Prot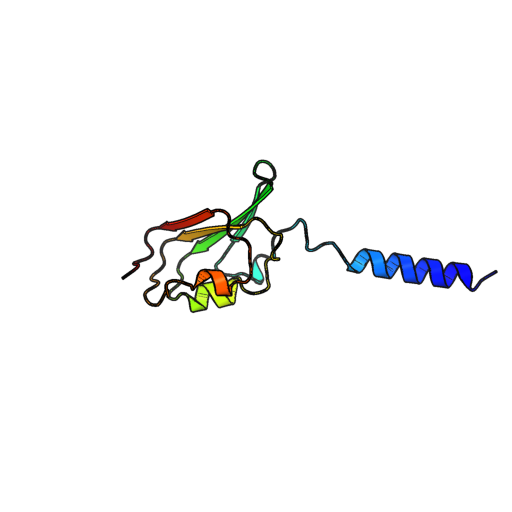ein AF-A0ABD2P0P2-F1 (afdb_monomer_lite)

Structure (mmCIF, N/CA/C/O backbone):
data_AF-A0ABD2P0P2-F1
#
_entry.id   AF-A0ABD2P0P2-F1
#
loop_
_atom_site.group_PDB
_atom_site.id
_atom_site.type_symbol
_atom_site.label_atom_id
_atom_site.label_alt_id
_atom_site.label_comp_id
_atom_site.label_asym_id
_atom_site.label_entity_id
_atom_site.label_seq_id
_atom_site.pdbx_PDB_ins_code
_atom_site.Cartn_x
_atom_site.Cartn_y
_atom_site.Cartn_z
_atom_site.occupancy
_atom_site.B_iso_or_equiv
_atom_site.auth_seq_id
_atom_site.auth_comp_id
_atom_site.auth_asym_id
_atom_site.auth_atom_id
_atom_site.pdbx_PDB_model_num
ATOM 1 N N . MET A 1 1 ? -43.995 14.251 24.079 1.00 47.84 1 MET A N 1
ATOM 2 C CA . MET A 1 1 ? -42.697 14.824 23.641 1.00 47.84 1 MET A CA 1
ATOM 3 C C . MET A 1 1 ? -41.478 14.055 24.193 1.00 47.84 1 MET A C 1
ATOM 5 O O . MET A 1 1 ? -40.524 14.669 24.641 1.00 47.84 1 MET A O 1
ATOM 9 N N . ARG A 1 2 ? -41.468 12.711 24.173 1.00 44.47 2 ARG A N 1
ATOM 10 C CA . ARG A 1 2 ? -40.280 11.895 24.539 1.00 44.47 2 ARG A CA 1
ATOM 11 C C . ARG A 1 2 ? -39.768 11.012 23.392 1.00 44.47 2 ARG A C 1
ATOM 13 O O . ARG A 1 2 ? -38.663 10.496 23.462 1.00 44.47 2 ARG A O 1
ATOM 20 N N . TYR A 1 3 ? -40.562 10.874 22.328 1.00 41.84 3 TYR A N 1
ATOM 21 C CA . TYR A 1 3 ? -40.248 10.036 21.170 1.00 41.84 3 TYR A CA 1
ATOM 22 C C . TYR A 1 3 ? -39.266 10.731 20.207 1.00 41.84 3 TYR A C 1
ATOM 24 O O . TYR A 1 3 ? -38.303 10.122 19.759 1.00 41.84 3 TYR A O 1
ATOM 32 N N . SER A 1 4 ? -39.434 12.039 19.973 1.00 43.66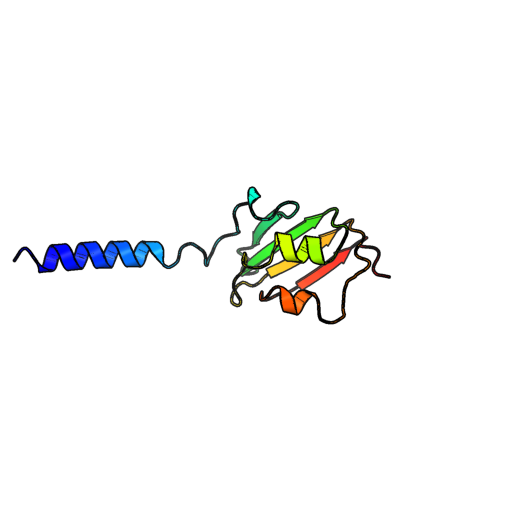 4 SER A N 1
ATOM 33 C CA . SER A 1 4 ? -38.570 12.826 19.075 1.00 43.66 4 SER A CA 1
ATOM 34 C C . SER A 1 4 ? -37.125 12.961 19.568 1.00 43.66 4 SER A C 1
ATOM 36 O O . SER A 1 4 ? -36.206 13.016 18.760 1.00 43.66 4 SER A O 1
ATOM 38 N N . THR A 1 5 ? -36.896 12.973 20.883 1.00 46.81 5 THR A N 1
ATOM 39 C CA . THR A 1 5 ? -35.548 13.056 21.468 1.00 46.81 5 THR A CA 1
ATOM 40 C C . THR A 1 5 ? -34.768 11.750 21.305 1.00 46.81 5 THR A C 1
ATOM 42 O O . THR A 1 5 ? -33.573 11.787 21.029 1.00 46.81 5 THR A O 1
ATOM 45 N N . LEU A 1 6 ? -35.447 10.599 21.403 1.00 47.66 6 LEU A N 1
ATOM 46 C CA . LEU A 1 6 ? -34.842 9.278 21.196 1.00 47.66 6 LEU A CA 1
ATOM 47 C C . LEU A 1 6 ? -34.478 9.036 19.724 1.00 47.66 6 LEU A C 1
ATOM 49 O O . LEU A 1 6 ? -33.392 8.534 19.444 1.00 47.66 6 LEU A O 1
ATOM 53 N N . VAL A 1 7 ? -35.336 9.461 18.788 1.00 54.06 7 VAL A N 1
ATOM 54 C CA . VAL A 1 7 ? -35.042 9.402 17.343 1.00 54.06 7 VAL A CA 1
ATOM 55 C C . VAL A 1 7 ? -33.836 10.286 16.992 1.00 54.06 7 VAL A C 1
ATOM 57 O O . VAL A 1 7 ? -32.954 9.858 16.249 1.00 54.06 7 VAL A O 1
ATOM 60 N N . ASN A 1 8 ? -33.734 11.477 17.592 1.00 50.88 8 ASN A N 1
ATOM 61 C CA . ASN A 1 8 ? -32.602 12.380 17.369 1.00 50.88 8 ASN A CA 1
ATOM 62 C C . ASN A 1 8 ? -31.275 11.842 17.935 1.00 50.88 8 ASN A C 1
ATOM 64 O O . ASN A 1 8 ? -30.239 11.991 17.288 1.00 50.88 8 ASN A O 1
ATOM 68 N N . MET A 1 9 ? -31.282 11.183 19.101 1.00 56.78 9 MET A N 1
ATOM 69 C CA . MET A 1 9 ? -30.066 10.569 19.662 1.00 56.78 9 MET A CA 1
ATOM 70 C C . MET A 1 9 ? -29.604 9.351 18.850 1.00 56.78 9 MET A C 1
ATOM 72 O O . MET A 1 9 ? -28.408 9.206 18.602 1.00 56.78 9 MET A O 1
ATOM 76 N N . ALA A 1 10 ? -30.533 8.514 18.376 1.00 54.81 10 ALA A N 1
ATOM 77 C CA . ALA A 1 10 ? -30.202 7.367 17.528 1.00 54.81 10 ALA A CA 1
ATOM 78 C C . ALA A 1 10 ? -29.616 7.802 16.171 1.00 54.81 10 ALA A C 1
ATOM 80 O O . ALA A 1 10 ? -28.646 7.212 15.694 1.00 54.81 10 ALA A O 1
ATOM 81 N N . SER A 1 11 ? -30.148 8.877 15.580 1.00 53.66 11 SER A N 1
ATOM 82 C CA . SER A 1 11 ? -29.662 9.405 14.300 1.00 53.66 11 SER A CA 1
ATOM 83 C C . SER A 1 11 ? -28.277 10.060 14.406 1.00 53.66 11 SER A C 1
ATOM 85 O O . SER A 1 11 ? -27.487 9.961 13.469 1.00 53.66 11 SER A O 1
ATOM 87 N N . ALA A 1 12 ? -27.952 10.696 15.538 1.00 54.75 12 ALA A N 1
ATOM 88 C CA . ALA A 1 12 ? -26.634 11.290 15.771 1.00 54.75 12 ALA A CA 1
ATOM 89 C C . ALA A 1 12 ? -25.532 10.228 15.967 1.00 54.75 12 ALA A C 1
ATOM 91 O O . ALA A 1 12 ? -24.421 10.397 15.468 1.00 54.75 12 ALA A O 1
ATOM 92 N N . LEU A 1 13 ? -25.853 9.108 16.626 1.00 51.97 13 LEU A N 1
ATOM 93 C CA . LEU A 1 13 ? -24.937 7.974 16.820 1.00 51.97 13 LEU A CA 1
ATOM 94 C C . LEU A 1 13 ? -24.634 7.224 15.511 1.00 51.97 13 LEU A C 1
ATOM 96 O O . LEU A 1 13 ? -23.508 6.777 15.295 1.00 51.97 13 LEU A O 1
ATOM 100 N N . LEU A 1 14 ? -25.607 7.122 14.602 1.00 53.00 14 LEU A N 1
ATOM 101 C CA . LEU A 1 14 ? -25.401 6.533 13.271 1.00 53.00 14 LEU A CA 1
ATOM 102 C C . LEU A 1 14 ? -24.460 7.378 12.395 1.00 53.00 14 LEU A C 1
ATOM 104 O O . LEU A 1 14 ? -23.654 6.825 11.650 1.00 53.00 14 LEU A O 1
ATOM 108 N N . LEU A 1 15 ? -24.501 8.709 12.522 1.00 51.22 15 LEU A N 1
ATOM 109 C CA . LEU A 1 15 ? -23.637 9.617 11.758 1.00 51.22 15 LEU A CA 1
ATOM 110 C C . LEU A 1 15 ? -22.167 9.567 12.204 1.00 51.22 15 LEU A C 1
ATOM 112 O O . LEU A 1 15 ? -21.277 9.765 11.378 1.00 51.22 15 LEU A O 1
ATOM 116 N N . THR A 1 16 ? -21.887 9.249 13.473 1.00 53.12 16 THR A N 1
ATOM 117 C CA . THR A 1 16 ? -20.503 9.111 13.965 1.00 53.12 16 THR A CA 1
ATOM 118 C C . THR A 1 16 ? -19.791 7.856 13.457 1.00 53.12 16 THR A C 1
ATOM 120 O O . THR A 1 16 ? -18.566 7.846 13.380 1.00 53.12 16 THR A O 1
ATOM 123 N N . MET A 1 17 ? -20.535 6.820 13.055 1.00 52.00 17 MET A N 1
ATOM 124 C CA . MET A 1 17 ? -19.963 5.548 12.589 1.00 52.00 17 MET A CA 1
ATOM 125 C C . MET A 1 17 ? -19.587 5.562 11.100 1.00 52.00 17 MET A C 1
ATOM 127 O O . MET A 1 17 ? -18.952 4.625 10.626 1.00 52.00 17 MET A O 1
ATOM 131 N N . LEU A 1 18 ? -19.977 6.600 10.349 1.00 49.41 18 LEU A N 1
ATOM 132 C CA . LEU A 1 18 ? -19.938 6.548 8.887 1.00 49.41 18 LEU A CA 1
ATOM 133 C C . LEU A 1 18 ? -18.679 7.118 8.220 1.00 49.41 18 LEU A C 1
ATOM 135 O O . LEU A 1 18 ? -18.505 6.835 7.045 1.00 49.41 18 LEU A O 1
ATOM 139 N N . ASN A 1 19 ? -17.786 7.876 8.879 1.00 45.38 19 ASN A N 1
ATOM 140 C CA . ASN A 1 19 ? -16.790 8.655 8.106 1.00 45.38 19 ASN A CA 1
ATOM 141 C C . ASN A 1 19 ? -15.369 8.821 8.684 1.00 45.38 19 ASN A C 1
ATOM 143 O O . ASN A 1 19 ? -14.616 9.655 8.183 1.00 45.38 19 ASN A O 1
ATOM 147 N N . VAL A 1 20 ? -14.925 8.042 9.676 1.00 48.03 20 VAL A N 1
ATOM 148 C CA . VAL A 1 20 ? -13.553 8.229 10.219 1.00 48.03 20 VAL A CA 1
ATOM 149 C C . VAL A 1 20 ? -12.458 7.547 9.375 1.00 48.03 20 VAL A C 1
ATOM 151 O O . VAL A 1 20 ? -11.279 7.847 9.534 1.00 48.03 20 VAL A O 1
ATOM 154 N N . SER A 1 21 ? -12.808 6.705 8.399 1.00 50.28 21 SER A N 1
ATOM 155 C CA . SER A 1 21 ? -11.808 6.006 7.567 1.00 50.28 21 SER A CA 1
ATOM 156 C C . SER A 1 21 ? -11.275 6.826 6.382 1.00 50.28 21 SER A C 1
ATOM 158 O O . SER A 1 21 ? -10.318 6.412 5.734 1.00 50.28 21 SER A O 1
ATOM 160 N N . ILE A 1 22 ? -11.864 7.988 6.077 1.00 56.34 22 ILE A N 1
ATOM 161 C CA . ILE A 1 22 ? -11.605 8.697 4.808 1.00 56.34 22 ILE A CA 1
ATOM 162 C C . ILE A 1 22 ? -10.298 9.508 4.854 1.00 56.34 22 ILE A C 1
ATOM 164 O O . ILE A 1 22 ? -9.643 9.705 3.837 1.00 56.34 22 ILE A O 1
ATOM 168 N N . ILE A 1 23 ? -9.876 9.964 6.036 1.00 67.56 23 ILE A N 1
ATOM 169 C CA . ILE A 1 23 ? -8.758 10.919 6.159 1.00 67.56 23 ILE A CA 1
ATOM 170 C C . ILE A 1 23 ? -7.453 10.225 6.591 1.00 67.56 23 ILE A C 1
ATOM 172 O O . ILE A 1 23 ? -6.361 10.706 6.294 1.00 67.56 23 ILE A O 1
ATOM 176 N N . GLY A 1 24 ? -7.550 9.083 7.276 1.00 84.31 24 GLY A N 1
ATOM 177 C CA . GLY A 1 24 ? -6.422 8.441 7.951 1.00 84.31 24 GLY A CA 1
ATOM 178 C C . GLY A 1 24 ? -5.734 7.323 7.167 1.00 84.31 24 GLY A C 1
ATOM 179 O O . GLY A 1 24 ? -6.246 6.799 6.176 1.00 84.31 24 GLY A O 1
ATOM 180 N N . CYS A 1 25 ? -4.557 6.942 7.656 1.00 92.62 25 CYS A N 1
ATOM 181 C CA . CYS A 1 25 ? -3.915 5.685 7.293 1.00 92.62 25 CYS A CA 1
ATOM 182 C C . CYS A 1 25 ? -4.592 4.495 7.993 1.00 92.62 25 CYS A C 1
ATOM 184 O O . CYS A 1 25 ? -5.102 4.665 9.104 1.00 92.62 25 CYS A O 1
ATOM 186 N N . PRO A 1 26 ? -4.533 3.289 7.400 1.00 90.94 26 PRO A N 1
ATOM 187 C CA . PRO A 1 26 ? -4.856 2.052 8.104 1.00 90.94 26 PRO A CA 1
ATOM 188 C C . PRO A 1 26 ? -4.003 1.891 9.367 1.00 90.94 26 PRO A C 1
ATOM 190 O O . PRO A 1 26 ? -2.906 2.454 9.465 1.00 90.94 26 PRO A O 1
ATOM 193 N N . MET A 1 27 ? -4.473 1.096 10.332 1.00 86.62 27 MET A N 1
ATOM 194 C CA . MET A 1 27 ? -3.647 0.767 11.493 1.00 86.62 27 MET A CA 1
ATOM 195 C C . MET A 1 27 ? -2.399 0.012 11.030 1.00 86.62 27 MET A C 1
ATOM 197 O O . MET A 1 27 ? -2.497 -0.936 10.258 1.00 86.62 27 MET A O 1
ATOM 201 N N . SER A 1 28 ? -1.223 0.386 11.544 1.00 85.38 28 SER A N 1
ATOM 202 C CA . SER A 1 28 ? 0.055 -0.163 11.059 1.00 85.38 28 SER A CA 1
ATOM 203 C C . SER A 1 28 ? 0.135 -1.690 11.126 1.00 85.38 28 SER A C 1
ATOM 205 O O . SER A 1 28 ? 0.779 -2.292 10.280 1.00 85.38 28 SER A O 1
ATOM 207 N N . LYS A 1 29 ? -0.506 -2.310 12.124 1.00 90.00 29 LYS A N 1
ATOM 208 C CA . LYS A 1 29 ? -0.529 -3.770 12.297 1.00 90.00 29 LYS A CA 1
ATOM 209 C C . LYS A 1 29 ? -1.352 -4.499 11.227 1.00 90.00 29 LYS A C 1
ATOM 211 O O . LYS A 1 29 ? -1.104 -5.673 10.997 1.00 90.00 29 LYS A O 1
ATOM 216 N N . ASP A 1 30 ? -2.318 -3.817 10.610 1.00 92.00 30 ASP A N 1
ATOM 217 C CA . ASP A 1 30 ? -3.241 -4.426 9.646 1.00 92.00 30 ASP A CA 1
ATOM 218 C C . ASP A 1 30 ? -2.624 -4.506 8.244 1.00 92.00 30 ASP A C 1
ATOM 220 O O . ASP A 1 30 ? -3.099 -5.273 7.421 1.00 92.00 30 ASP A O 1
ATOM 224 N N . ILE A 1 31 ? -1.555 -3.743 7.989 1.00 94.12 31 ILE A N 1
ATOM 225 C CA . ILE A 1 31 ? -0.904 -3.649 6.675 1.00 94.12 31 ILE A CA 1
ATOM 226 C C . ILE A 1 31 ? 0.565 -4.093 6.698 1.00 94.12 31 I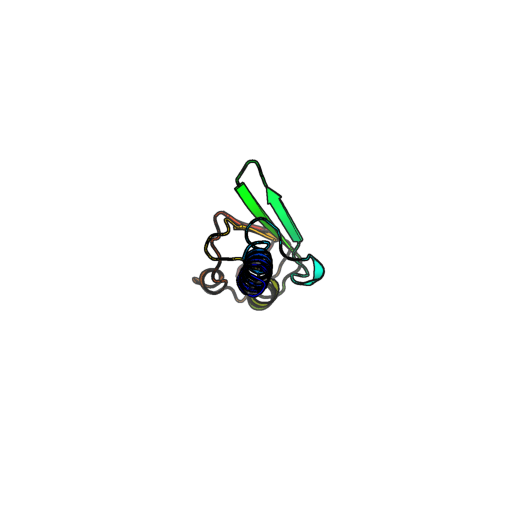LE A C 1
ATOM 228 O O . ILE A 1 31 ? 1.329 -3.709 5.819 1.00 94.12 31 ILE A O 1
ATOM 232 N N . LEU A 1 32 ? 1.010 -4.845 7.711 1.00 94.25 32 LEU A N 1
ATOM 233 C CA . LEU A 1 32 ? 2.405 -5.303 7.782 1.00 94.25 32 LEU A CA 1
ATOM 234 C C . LEU A 1 32 ? 2.775 -6.170 6.560 1.00 94.25 32 LEU A C 1
ATOM 236 O O . LEU A 1 32 ? 1.944 -6.961 6.121 1.00 94.25 32 LEU A O 1
ATOM 240 N N . PRO A 1 33 ? 4.011 -6.065 6.028 1.00 94.19 33 PRO A N 1
ATOM 241 C CA . PRO A 1 33 ? 5.151 -5.265 6.501 1.00 94.19 33 PRO A CA 1
ATOM 242 C C . PRO A 1 33 ? 5.172 -3.817 5.968 1.00 94.19 33 PRO A C 1
ATOM 244 O O . PRO A 1 33 ? 6.209 -3.152 5.996 1.00 94.19 33 PRO A O 1
ATOM 247 N N . CYS A 1 34 ? 4.050 -3.308 5.464 1.00 95.62 34 CYS A N 1
ATOM 248 C CA . CYS A 1 34 ? 3.948 -1.945 4.970 1.00 95.62 34 CYS A CA 1
ATOM 249 C C . CYS A 1 34 ? 3.747 -0.921 6.097 1.00 95.62 34 CYS A C 1
ATOM 251 O O . CYS A 1 34 ? 3.293 -1.209 7.205 1.00 95.62 34 CYS A O 1
ATOM 253 N N . THR A 1 35 ? 4.068 0.330 5.784 1.00 96.31 35 THR A N 1
ATOM 254 C CA . THR A 1 35 ? 3.813 1.500 6.628 1.00 96.31 35 THR A CA 1
ATOM 255 C C . THR A 1 35 ? 3.035 2.541 5.838 1.00 96.31 35 THR A C 1
ATOM 257 O O . THR A 1 35 ? 3.146 2.602 4.615 1.00 96.31 35 THR A O 1
ATOM 260 N N . CYS A 1 36 ? 2.249 3.369 6.527 1.00 96.12 36 CYS A N 1
ATOM 261 C CA . CYS A 1 36 ? 1.470 4.434 5.904 1.00 96.12 36 CYS A CA 1
ATOM 262 C C . CYS A 1 36 ? 1.650 5.752 6.661 1.00 96.12 36 CYS A C 1
ATOM 264 O O . CYS A 1 36 ? 1.604 5.783 7.893 1.00 96.12 36 CYS A O 1
ATOM 266 N N . LYS A 1 37 ? 1.825 6.849 5.918 1.00 95.12 37 LYS A N 1
ATOM 267 C CA . LYS A 1 37 ? 1.836 8.222 6.442 1.00 95.12 37 LYS A CA 1
ATOM 268 C C . LYS A 1 37 ? 0.972 9.129 5.572 1.00 95.12 37 LYS A C 1
ATOM 270 O O . LYS A 1 37 ? 1.038 9.057 4.350 1.00 95.12 37 LYS A O 1
ATOM 275 N N . VAL A 1 38 ? 0.197 10.012 6.195 1.00 93.75 38 VAL A N 1
ATOM 276 C CA . VAL A 1 38 ? -0.561 11.040 5.470 1.00 93.75 38 VAL A CA 1
ATOM 277 C C . VAL A 1 38 ? 0.369 12.207 5.143 1.00 93.75 38 VAL A C 1
ATOM 279 O O . VAL A 1 38 ? 0.975 12.793 6.038 1.00 93.75 38 VAL A O 1
ATOM 282 N N . ASP A 1 39 ? 0.462 12.554 3.865 1.00 91.69 39 ASP A N 1
ATOM 283 C CA . ASP A 1 39 ? 1.087 13.776 3.374 1.00 91.69 39 ASP A CA 1
ATOM 284 C C . ASP A 1 39 ? 0.001 14.834 3.152 1.00 91.69 39 ASP A C 1
ATOM 286 O O . ASP A 1 39 ? -0.761 14.790 2.180 1.00 91.69 39 ASP A O 1
ATOM 290 N N . LEU A 1 40 ? -0.080 15.788 4.080 1.00 87.75 40 LEU A N 1
ATOM 291 C CA . LEU A 1 40 ? -1.057 16.874 4.029 1.00 87.75 40 LEU A CA 1
ATOM 292 C C . LEU A 1 40 ? -0.762 17.881 2.907 1.00 87.75 40 LEU A C 1
ATOM 294 O O . LEU A 1 40 ? -1.696 18.500 2.398 1.00 87.75 40 LEU A O 1
ATOM 298 N N . GLY A 1 41 ? 0.503 18.028 2.499 1.00 89.88 41 GLY A N 1
ATOM 299 C CA . GLY A 1 41 ? 0.903 18.930 1.419 1.00 89.88 41 GLY A CA 1
ATOM 300 C C . GLY A 1 41 ? 0.457 18.405 0.057 1.00 89.88 41 GLY A C 1
ATOM 301 O O . GLY A 1 41 ? -0.170 19.128 -0.715 1.00 89.88 41 GLY A O 1
ATOM 302 N N . ALA A 1 42 ? 0.704 17.121 -0.206 1.00 87.56 42 ALA A N 1
ATOM 303 C CA . ALA A 1 42 ? 0.288 16.446 -1.439 1.00 87.56 42 ALA A CA 1
ATOM 304 C C . ALA A 1 42 ? -1.159 15.913 -1.404 1.00 87.56 42 ALA A C 1
ATOM 306 O O . ALA A 1 42 ? -1.661 15.416 -2.418 1.00 87.56 42 ALA A O 1
ATOM 307 N N . ARG A 1 43 ? -1.831 15.999 -0.244 1.00 89.94 43 ARG A N 1
ATOM 308 C CA . ARG A 1 43 ? -3.151 15.400 0.031 1.00 89.94 43 ARG A CA 1
ATOM 309 C C . ARG A 1 43 ? -3.197 13.927 -0.383 1.00 89.94 43 ARG A C 1
ATOM 311 O O . ARG A 1 43 ? -4.087 13.500 -1.120 1.00 89.94 43 ARG A O 1
ATOM 318 N N . SER A 1 44 ? -2.194 13.168 0.048 1.00 92.19 44 SER A N 1
ATOM 319 C CA . SER A 1 44 ? -2.016 11.765 -0.335 1.00 92.19 44 SER A CA 1
ATOM 320 C C . SER A 1 44 ? -1.566 10.902 0.840 1.00 92.19 44 SER A C 1
ATOM 322 O O . SER A 1 44 ? -1.103 11.412 1.858 1.00 92.19 44 SER A O 1
ATOM 324 N N . LYS A 1 45 ? -1.726 9.587 0.708 1.00 94.19 45 LYS A N 1
ATOM 325 C CA . LY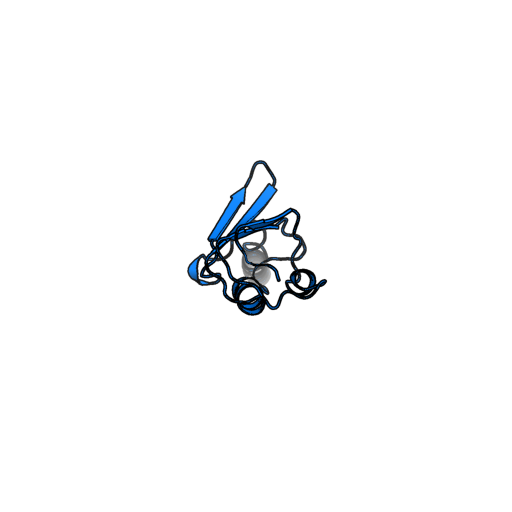S A 1 45 ? -1.241 8.580 1.651 1.00 94.19 45 LYS A CA 1
ATOM 326 C C . LYS A 1 45 ? 0.020 7.956 1.057 1.00 94.19 45 LYS A C 1
ATOM 328 O O . LYS A 1 45 ? -0.040 7.318 0.008 1.00 94.19 45 LYS A O 1
ATOM 333 N N . ASN A 1 46 ? 1.152 8.148 1.720 1.00 95.56 46 ASN A N 1
ATOM 334 C CA . ASN A 1 46 ? 2.429 7.559 1.340 1.00 95.56 46 ASN A CA 1
ATOM 335 C C . ASN A 1 46 ? 2.534 6.182 1.988 1.00 95.56 46 ASN A C 1
ATOM 337 O O . ASN A 1 46 ? 2.621 6.083 3.214 1.00 95.56 46 ASN A O 1
ATOM 341 N N . VAL A 1 47 ? 2.509 5.139 1.163 1.00 96.12 47 VAL A N 1
ATOM 342 C CA . VAL A 1 47 ? 2.582 3.740 1.585 1.00 96.12 47 VAL A CA 1
ATOM 343 C C . VAL A 1 47 ? 3.922 3.169 1.162 1.00 96.12 47 VAL A C 1
ATOM 345 O O . VAL A 1 47 ? 4.303 3.275 -0.002 1.00 96.12 47 VAL A O 1
ATOM 348 N N . GLN A 1 48 ? 4.634 2.559 2.104 1.00 96.00 48 GLN A N 1
ATOM 349 C CA . GLN A 1 48 ? 5.924 1.931 1.850 1.00 96.00 48 GLN A CA 1
ATOM 350 C C . GLN A 1 48 ? 5.907 0.484 2.330 1.00 96.00 48 GLN A C 1
ATOM 352 O O . GLN A 1 48 ? 5.730 0.256 3.524 1.00 96.00 48 GLN A O 1
ATOM 357 N N . CYS A 1 49 ? 6.133 -0.458 1.420 1.00 94.56 49 CYS A N 1
ATOM 358 C CA . CYS A 1 49 ? 6.292 -1.887 1.692 1.00 94.56 49 CYS A CA 1
ATOM 359 C C . CYS A 1 49 ? 7.754 -2.296 1.473 1.00 94.56 49 CYS A C 1
ATOM 361 O O . CYS A 1 49 ? 8.419 -1.757 0.585 1.00 94.56 49 CYS A O 1
ATOM 363 N N . MET A 1 50 ? 8.266 -3.218 2.291 1.00 92.81 50 MET A N 1
ATOM 364 C CA . MET A 1 50 ? 9.652 -3.688 2.209 1.00 92.81 50 MET A CA 1
ATOM 365 C C . MET A 1 50 ? 9.727 -5.204 2.362 1.00 92.81 50 MET A C 1
ATOM 367 O O . MET A 1 50 ? 8.994 -5.759 3.178 1.00 92.81 50 MET A O 1
ATOM 371 N N . GLY A 1 51 ? 10.653 -5.841 1.640 1.00 90.50 51 GLY A N 1
ATOM 372 C CA . GLY A 1 51 ? 10.944 -7.269 1.802 1.00 90.50 51 GLY A CA 1
ATOM 373 C C . GLY A 1 51 ? 9.809 -8.192 1.353 1.00 90.50 51 GLY A C 1
ATOM 374 O O . GLY A 1 51 ? 9.602 -9.238 1.962 1.00 90.50 51 GLY A O 1
ATOM 375 N N . MET A 1 52 ? 9.054 -7.790 0.329 1.00 90.50 52 MET A N 1
ATOM 376 C CA . MET A 1 52 ? 7.980 -8.606 -0.244 1.00 90.50 52 MET A CA 1
ATOM 377 C C . MET A 1 52 ? 8.588 -9.661 -1.177 1.00 90.50 52 MET A C 1
ATOM 379 O O . MET A 1 52 ? 9.566 -9.381 -1.867 1.00 90.50 52 MET A O 1
ATOM 383 N N . ASN A 1 53 ? 8.026 -10.867 -1.223 1.00 88.50 53 ASN A N 1
ATOM 384 C CA . ASN A 1 53 ? 8.535 -11.964 -2.061 1.00 88.50 53 ASN A CA 1
ATOM 385 C C . ASN A 1 53 ? 7.642 -12.248 -3.272 1.00 88.50 53 ASN A C 1
ATOM 387 O O . ASN A 1 53 ? 7.995 -13.057 -4.125 1.00 88.50 53 ASN A O 1
ATOM 391 N N . SER A 1 54 ? 6.465 -11.630 -3.321 1.00 88.00 54 SER A N 1
ATOM 392 C CA . SER A 1 54 ? 5.509 -11.781 -4.411 1.00 88.00 54 SER A CA 1
ATOM 393 C C . SER A 1 54 ? 4.587 -10.568 -4.510 1.00 88.00 54 SER A C 1
ATOM 395 O O . SER A 1 54 ? 4.494 -9.743 -3.593 1.00 88.00 54 SER A O 1
ATOM 397 N N . TYR A 1 55 ? 3.863 -10.462 -5.621 1.00 87.19 55 TYR A N 1
ATOM 398 C CA . TYR A 1 55 ? 2.774 -9.508 -5.753 1.00 87.19 55 TYR A CA 1
ATOM 399 C C . TYR A 1 55 ? 1.617 -9.879 -4.815 1.00 87.19 55 TYR A C 1
ATOM 401 O O . TYR A 1 55 ? 0.942 -8.983 -4.307 1.00 87.19 55 TYR A O 1
ATOM 409 N N . ASP A 1 56 ? 1.400 -11.170 -4.552 1.00 89.06 56 ASP A N 1
ATOM 410 C CA . ASP A 1 56 ? 0.358 -11.633 -3.632 1.00 89.06 56 ASP A CA 1
ATOM 411 C C . ASP A 1 56 ? 0.585 -11.139 -2.195 1.00 89.06 56 ASP A C 1
ATOM 413 O O . ASP A 1 56 ? -0.370 -10.745 -1.524 1.00 89.06 56 ASP A O 1
ATOM 417 N N . ASP A 1 57 ? 1.844 -11.023 -1.758 1.00 90.75 57 ASP A N 1
ATOM 418 C CA . ASP A 1 57 ? 2.187 -10.399 -0.475 1.00 90.75 57 ASP A CA 1
ATOM 419 C C . ASP A 1 57 ? 1.704 -8.939 -0.442 1.00 90.75 57 ASP A C 1
ATOM 421 O O . ASP A 1 57 ? 1.115 -8.478 0.539 1.00 90.75 57 ASP A O 1
ATOM 425 N N . VAL A 1 58 ? 1.929 -8.193 -1.534 1.00 91.12 58 VAL A N 1
ATOM 426 C CA . VAL A 1 58 ? 1.523 -6.780 -1.648 1.00 91.12 58 VAL A CA 1
ATOM 427 C C . VAL A 1 58 ? 0.006 -6.665 -1.697 1.00 91.12 58 VAL A C 1
ATOM 429 O O . VAL A 1 58 ? -0.574 -5.785 -1.058 1.00 91.12 58 VAL A O 1
ATOM 432 N N . TYR A 1 59 ? -0.642 -7.559 -2.441 1.00 91.69 59 TYR A N 1
ATOM 433 C CA . TYR A 1 59 ? -2.090 -7.640 -2.522 1.00 91.69 59 TYR A CA 1
ATOM 434 C C . TYR A 1 59 ? -2.704 -7.904 -1.152 1.00 91.69 59 TYR A C 1
ATOM 436 O O . TYR A 1 59 ? -3.552 -7.135 -0.708 1.00 91.69 59 TYR A O 1
ATOM 444 N N . THR A 1 60 ? -2.226 -8.927 -0.454 1.00 92.25 60 THR A N 1
ATOM 445 C CA . THR A 1 60 ? -2.717 -9.318 0.868 1.00 92.25 60 THR A CA 1
ATOM 446 C C . THR A 1 60 ? -2.532 -8.205 1.896 1.00 92.25 60 THR A C 1
ATOM 448 O O . THR A 1 60 ? -3.443 -7.951 2.679 1.00 92.25 60 THR A O 1
ATOM 451 N N . ALA A 1 61 ? -1.402 -7.491 1.867 1.00 94.12 61 ALA A N 1
ATOM 452 C CA . ALA A 1 61 ? -1.131 -6.412 2.816 1.00 94.12 61 ALA A CA 1
ATOM 453 C C . ALA A 1 61 ? -1.982 -5.146 2.592 1.00 94.12 61 ALA A C 1
ATOM 455 O O . ALA A 1 61 ? -2.189 -4.377 3.528 1.00 94.12 61 ALA A O 1
ATOM 456 N N . LEU A 1 62 ? -2.437 -4.872 1.362 1.00 93.88 62 LEU A N 1
ATOM 457 C CA . LEU A 1 62 ? -3.040 -3.576 1.010 1.00 93.88 62 LEU A CA 1
ATOM 458 C C . LEU A 1 62 ? -4.500 -3.658 0.553 1.00 93.88 62 LEU A C 1
ATOM 460 O O . LEU A 1 62 ? -5.218 -2.655 0.623 1.00 93.88 62 LEU A O 1
ATOM 464 N N . HIS A 1 63 ? -4.956 -4.812 0.069 1.00 91.88 63 HIS A N 1
ATOM 465 C CA . HIS A 1 63 ? -6.292 -4.959 -0.493 1.00 91.88 63 HIS A CA 1
ATOM 466 C C . HIS A 1 63 ? -7.376 -4.651 0.550 1.00 91.88 63 HIS A C 1
ATOM 468 O O . HIS A 1 63 ? -7.390 -5.193 1.651 1.00 91.88 63 HIS A O 1
ATOM 474 N N . GLY A 1 64 ? -8.315 -3.771 0.190 1.00 90.38 64 GLY A N 1
ATOM 475 C CA . GLY A 1 64 ? -9.426 -3.374 1.061 1.00 90.38 64 GLY A CA 1
ATOM 476 C C . GLY A 1 64 ? -9.065 -2.365 2.159 1.00 90.38 64 GLY A C 1
ATOM 477 O O . GLY A 1 64 ? -9.962 -1.902 2.860 1.00 90.38 64 GLY A O 1
ATOM 478 N N . HIS A 1 65 ? -7.793 -1.970 2.287 1.00 92.38 65 HIS A N 1
ATOM 479 C CA . HIS A 1 65 ? -7.354 -0.982 3.280 1.00 92.38 65 HIS A CA 1
ATOM 480 C C . HIS A 1 65 ? -7.400 0.467 2.779 1.00 92.38 65 HIS A C 1
ATOM 482 O O . HIS A 1 65 ? -7.365 1.398 3.584 1.00 92.38 65 HIS A O 1
ATOM 488 N N . PHE A 1 66 ? -7.507 0.667 1.466 1.00 91.06 66 PHE A N 1
ATOM 489 C CA . PHE A 1 66 ? -7.576 1.981 0.833 1.00 91.06 66 PHE A CA 1
ATOM 490 C C . PHE A 1 66 ? -8.817 2.072 -0.048 1.00 91.06 66 PHE A C 1
ATOM 492 O O . PHE A 1 66 ? -9.157 1.130 -0.762 1.00 91.06 66 PHE A O 1
ATOM 499 N N . GLY A 1 67 ? -9.502 3.212 0.006 1.00 86.12 67 GLY A N 1
ATOM 500 C CA . GLY A 1 67 ? -10.660 3.473 -0.840 1.00 86.12 67 GLY A CA 1
ATOM 501 C C . GLY A 1 67 ? -10.260 3.892 -2.255 1.00 86.12 67 GLY A C 1
ATOM 502 O O . GLY A 1 67 ? -9.172 4.414 -2.493 1.00 86.12 67 GLY A O 1
ATOM 503 N N . THR A 1 68 ? -11.186 3.779 -3.205 1.00 86.12 68 THR A N 1
ATOM 504 C CA . THR A 1 68 ? -10.989 4.259 -4.587 1.00 86.12 68 THR A CA 1
ATOM 505 C C . THR A 1 68 ? -10.785 5.777 -4.686 1.00 86.12 68 THR A C 1
ATOM 507 O O . THR A 1 68 ? -10.239 6.263 -5.674 1.00 86.12 68 THR A O 1
ATOM 510 N N . HIS A 1 69 ? -11.185 6.529 -3.656 1.00 86.69 69 HIS A N 1
ATOM 511 C CA . HIS A 1 69 ? -10.983 7.977 -3.548 1.00 86.69 69 HIS A CA 1
ATOM 512 C C . HIS A 1 69 ? -9.665 8.362 -2.855 1.00 86.69 69 HIS A C 1
ATOM 514 O O . HIS A 1 69 ? -9.277 9.531 -2.890 1.00 86.69 69 HIS A O 1
ATOM 520 N N . ASP A 1 70 ? -8.969 7.405 -2.233 1.00 89.00 70 ASP A N 1
ATOM 521 C CA . ASP A 1 70 ? -7.696 7.667 -1.571 1.00 89.00 70 ASP A CA 1
ATOM 522 C C . ASP A 1 70 ? -6.593 7.844 -2.605 1.00 89.00 70 ASP A C 1
ATOM 524 O O . ASP A 1 70 ? -6.339 6.956 -3.412 1.00 89.00 70 ASP A O 1
ATOM 528 N N . ARG A 1 71 ? -5.882 8.969 -2.550 1.00 92.50 71 ARG A N 1
ATOM 529 C CA . ARG A 1 71 ? -4.685 9.184 -3.367 1.00 92.50 71 ARG A CA 1
ATOM 530 C C . ARG A 1 71 ? -3.507 8.489 -2.699 1.00 92.50 71 ARG A C 1
ATOM 532 O O . ARG A 1 71 ? -2.984 9.008 -1.716 1.00 92.50 71 ARG A O 1
ATOM 539 N N . VAL A 1 72 ? -3.092 7.340 -3.217 1.00 93.44 72 VAL A N 1
ATOM 540 C CA . VAL A 1 72 ? -2.012 6.531 -2.638 1.00 93.44 72 VAL A CA 1
ATOM 541 C C . VAL A 1 72 ? -0.736 6.674 -3.463 1.00 93.44 72 VAL A C 1
ATOM 543 O O . VAL A 1 72 ? -0.720 6.387 -4.659 1.00 93.44 72 VAL A O 1
ATOM 546 N N . ALA A 1 73 ? 0.350 7.110 -2.831 1.00 94.56 73 ALA A N 1
ATOM 547 C CA . ALA A 1 73 ? 1.693 6.992 -3.385 1.00 94.56 73 ALA A CA 1
ATOM 548 C C . ALA A 1 73 ? 2.323 5.714 -2.820 1.00 94.56 73 ALA A C 1
ATOM 550 O O . ALA A 1 73 ? 2.652 5.659 -1.635 1.00 94.56 73 ALA A O 1
ATOM 551 N N . LEU A 1 74 ? 2.444 4.681 -3.654 1.00 94.12 74 LEU A N 1
ATOM 552 C CA . LEU A 1 74 ? 2.950 3.368 -3.268 1.00 94.12 74 LEU A CA 1
ATOM 553 C C . LEU A 1 74 ? 4.433 3.241 -3.617 1.00 94.12 74 LEU A C 1
ATOM 555 O O . LEU A 1 74 ? 4.843 3.441 -4.762 1.00 94.12 74 LEU A O 1
ATOM 559 N N . LYS A 1 75 ? 5.223 2.851 -2.623 1.00 93.75 75 LYS A N 1
ATOM 560 C CA . LYS A 1 75 ? 6.627 2.501 -2.770 1.00 93.75 75 LYS A CA 1
ATOM 561 C C . LYS A 1 75 ? 6.850 1.070 -2.293 1.00 93.75 75 LYS A C 1
ATOM 563 O O . LYS A 1 75 ? 6.600 0.763 -1.131 1.00 93.75 75 LYS A O 1
ATOM 568 N N . VAL A 1 76 ? 7.343 0.221 -3.179 1.00 90.75 76 VAL A N 1
ATOM 569 C CA . VAL A 1 76 ? 7.853 -1.109 -2.843 1.00 90.75 76 VAL A CA 1
ATOM 570 C C . VAL A 1 76 ? 9.374 -1.033 -2.931 1.00 90.75 76 VAL A C 1
ATOM 572 O O . VAL A 1 76 ? 9.907 -0.352 -3.811 1.00 90.75 76 VAL A O 1
ATOM 575 N N . LEU A 1 77 ? 10.058 -1.570 -1.923 1.00 89.19 77 LEU A N 1
ATOM 576 C CA . LEU A 1 77 ? 11.515 -1.533 -1.826 1.00 89.19 77 LEU A CA 1
ATOM 577 C C . LEU A 1 77 ? 12.066 -2.899 -1.447 1.00 89.19 77 LEU A C 1
ATOM 579 O O . LEU A 1 77 ? 11.471 -3.585 -0.610 1.00 89.19 77 LEU A O 1
ATOM 583 N N . TRP A 1 78 ? 13.273 -3.201 -1.926 1.00 86.31 78 TRP A N 1
ATOM 584 C CA . TRP A 1 78 ? 14.068 -4.348 -1.470 1.00 86.31 78 TRP A CA 1
ATOM 585 C C . TRP A 1 78 ? 13.267 -5.655 -1.482 1.00 86.31 78 TRP A C 1
ATOM 587 O O . TRP A 1 78 ? 13.350 -6.452 -0.547 1.00 86.31 78 TRP A O 1
ATOM 597 N N . SER A 1 79 ? 12.411 -5.811 -2.484 1.00 83.06 79 SER A N 1
ATOM 598 C CA . SER A 1 79 ? 11.533 -6.963 -2.645 1.00 83.06 79 SER A CA 1
ATOM 599 C C . SER A 1 79 ? 12.055 -7.866 -3.765 1.00 83.06 79 SER A C 1
ATOM 601 O O . SER A 1 79 ? 13.035 -7.559 -4.436 1.00 83.06 79 SER A O 1
ATOM 603 N N . ASN A 1 80 ? 11.455 -9.032 -3.942 1.00 81.31 80 ASN A N 1
ATOM 604 C CA . ASN A 1 80 ? 11.840 -9.975 -4.986 1.00 81.31 80 ASN A CA 1
ATOM 605 C C . ASN A 1 80 ? 10.566 -10.441 -5.688 1.00 81.31 80 ASN A C 1
ATOM 607 O O . ASN A 1 80 ? 10.074 -11.529 -5.411 1.00 81.31 80 ASN A O 1
ATOM 611 N N . ILE A 1 81 ? 9.962 -9.559 -6.488 1.00 79.94 81 ILE A N 1
ATOM 612 C CA . ILE A 1 81 ? 8.609 -9.748 -7.022 1.00 79.94 81 ILE A CA 1
ATOM 613 C C . ILE A 1 81 ? 8.699 -10.287 -8.450 1.00 79.94 81 ILE A C 1
ATOM 615 O O . ILE A 1 81 ? 8.681 -9.531 -9.419 1.00 79.94 81 ILE A O 1
ATOM 619 N N . HIS A 1 82 ? 8.748 -11.613 -8.561 1.00 74.19 82 HIS A N 1
ATOM 620 C CA . HIS A 1 82 ? 8.868 -12.329 -9.842 1.00 74.19 82 HIS A CA 1
ATOM 621 C C . HIS A 1 82 ? 7.540 -12.544 -10.569 1.00 74.19 82 HIS A C 1
ATOM 623 O O . HIS A 1 82 ? 7.505 -12.938 -11.729 1.00 74.19 82 HIS A O 1
ATOM 629 N N . ASP A 1 83 ? 6.420 -12.342 -9.882 1.00 72.81 83 ASP A N 1
ATOM 630 C CA . ASP A 1 83 ? 5.090 -12.746 -10.329 1.00 72.81 83 ASP A CA 1
ATOM 631 C C . ASP A 1 83 ? 4.174 -11.547 -10.584 1.00 72.81 83 ASP A C 1
ATOM 633 O O . ASP A 1 83 ? 2.974 -11.633 -10.342 1.00 72.81 83 ASP A O 1
ATOM 637 N N . MET A 1 84 ? 4.708 -10.418 -11.062 1.00 72.81 84 MET A N 1
ATOM 638 C CA . MET A 1 84 ? 3.930 -9.190 -11.247 1.00 72.81 84 MET A CA 1
ATOM 639 C C . MET A 1 84 ? 3.264 -9.118 -12.639 1.00 72.81 84 MET A C 1
ATOM 641 O O . MET A 1 84 ? 3.869 -8.615 -13.587 1.00 72.81 84 MET A O 1
ATOM 645 N N . PRO A 1 85 ? 1.989 -9.533 -12.824 1.00 68.81 85 PRO A N 1
ATOM 646 C CA . PRO A 1 85 ? 1.307 -9.355 -14.095 1.00 68.81 85 PRO A CA 1
ATOM 647 C C . PRO A 1 85 ? 1.175 -7.875 -14.515 1.00 68.81 85 PRO A C 1
ATOM 649 O O . PRO A 1 85 ? 1.070 -6.977 -13.672 1.00 68.81 85 PRO A O 1
ATOM 652 N N . PRO A 1 86 ? 1.015 -7.593 -15.820 1.00 64.50 86 PRO A N 1
ATOM 653 C CA . PRO A 1 86 ? 0.876 -6.228 -16.349 1.00 64.50 86 PRO A CA 1
ATOM 654 C C . PRO A 1 86 ? -0.277 -5.399 -15.748 1.00 64.50 86 PRO A C 1
ATOM 656 O O . PRO A 1 86 ? -0.279 -4.173 -15.822 1.00 64.50 86 PRO A O 1
ATOM 659 N N . ALA A 1 87 ? -1.281 -6.053 -15.154 1.00 68.94 87 ALA A N 1
ATOM 660 C CA . ALA A 1 87 ? -2.449 -5.421 -14.537 1.00 68.94 87 ALA A CA 1
ATOM 661 C C . ALA A 1 87 ? -2.520 -5.606 -13.009 1.00 68.94 87 ALA A C 1
ATOM 663 O O . ALA A 1 87 ? -3.580 -5.371 -12.431 1.00 68.94 87 ALA A O 1
ATOM 664 N N . SER A 1 88 ? -1.425 -6.027 -12.367 1.00 73.50 88 SER A N 1
ATOM 665 C CA . SER A 1 88 ? -1.367 -6.383 -10.941 1.00 73.50 88 SER A CA 1
ATOM 666 C C . SER A 1 88 ? -2.050 -5.353 -10.057 1.00 73.50 88 SER A C 1
ATOM 668 O O . SER A 1 88 ? -3.110 -5.611 -9.496 1.00 73.50 88 SER A O 1
ATOM 670 N N . PHE A 1 89 ? -1.531 -4.129 -10.057 1.00 77.00 89 PHE A N 1
ATOM 671 C CA . PHE A 1 89 ? -1.973 -3.080 -9.149 1.00 77.00 89 PHE A CA 1
ATOM 672 C C . PHE A 1 89 ? -3.404 -2.582 -9.389 1.00 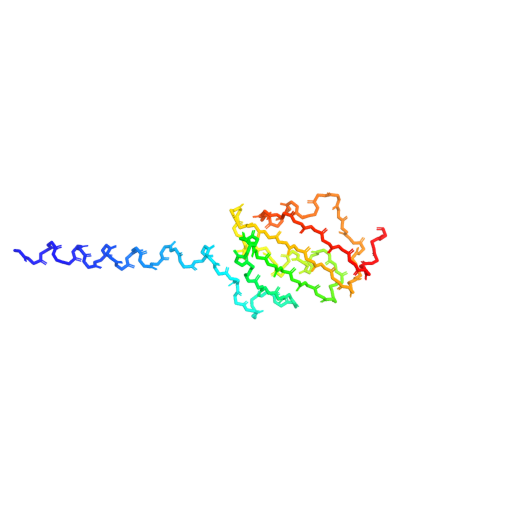77.00 89 PHE A C 1
ATOM 674 O O . PHE A 1 89 ? -3.986 -1.974 -8.495 1.00 77.00 89 PHE A O 1
ATOM 681 N N . LYS A 1 90 ? -4.023 -2.891 -10.540 1.00 79.19 90 LYS A N 1
ATOM 682 C CA . LYS A 1 90 ? -5.458 -2.622 -10.745 1.00 79.19 90 LYS A CA 1
ATOM 683 C C . LYS A 1 90 ? -6.329 -3.470 -9.814 1.00 79.19 90 LYS A C 1
ATOM 685 O O . LYS A 1 90 ? -7.414 -3.035 -9.444 1.00 79.19 90 LYS A O 1
ATOM 690 N N . LYS A 1 91 ? -5.854 -4.656 -9.412 1.00 82.81 91 LYS A N 1
ATOM 691 C CA . LYS A 1 91 ? -6.579 -5.565 -8.511 1.00 82.81 91 LYS A CA 1
ATOM 692 C C . LYS A 1 91 ? -6.662 -5.043 -7.075 1.00 82.81 91 LYS A C 1
ATOM 694 O O . LYS A 1 91 ? -7.568 -5.444 -6.361 1.00 82.81 91 LYS A O 1
ATOM 699 N N . LEU A 1 92 ? -5.779 -4.128 -6.663 1.00 85.88 92 LEU A N 1
ATOM 700 C CA . LEU A 1 92 ? -5.814 -3.532 -5.319 1.00 85.88 92 LEU A CA 1
ATOM 701 C C . LEU A 1 92 ? -7.053 -2.664 -5.066 1.00 85.88 92 LEU A C 1
ATOM 703 O O . LEU A 1 92 ? -7.332 -2.339 -3.916 1.00 85.88 92 LEU A O 1
ATOM 707 N N . ASN A 1 93 ? -7.782 -2.284 -6.123 1.00 85.75 93 ASN A N 1
ATOM 708 C CA . ASN A 1 93 ? -8.975 -1.443 -6.038 1.00 85.75 93 ASN A CA 1
ATOM 709 C C . ASN A 1 93 ? -8.736 -0.120 -5.274 1.00 85.75 93 ASN A C 1
ATOM 711 O O . ASN A 1 93 ? -9.608 0.379 -4.564 1.00 85.75 93 ASN A O 1
ATOM 715 N N . MET A 1 94 ? -7.541 0.457 -5.438 1.00 87.12 94 MET A N 1
ATOM 716 C CA . MET A 1 94 ? -7.128 1.727 -4.837 1.00 87.12 94 MET A CA 1
ATOM 717 C C . MET A 1 94 ? -6.567 2.677 -5.900 1.00 87.12 94 MET A C 1
ATOM 719 O O . MET A 1 94 ? -6.065 2.235 -6.936 1.00 87.12 94 MET A O 1
ATOM 723 N N . SER A 1 95 ? -6.631 3.987 -5.651 1.00 89.06 95 SER A N 1
ATOM 724 C CA . SER A 1 95 ? -6.121 4.987 -6.594 1.00 89.06 95 SER A CA 1
ATOM 725 C C . SER A 1 95 ? -4.637 5.262 -6.352 1.00 89.06 95 SER A C 1
ATOM 727 O O . SER A 1 95 ? -4.248 6.043 -5.481 1.00 89.06 95 SER A O 1
ATOM 729 N N . ILE A 1 96 ? -3.787 4.595 -7.134 1.00 89.38 96 ILE A N 1
ATOM 730 C CA . ILE A 1 96 ? -2.336 4.794 -7.089 1.00 89.38 96 ILE A CA 1
ATOM 731 C C . ILE A 1 96 ? -1.970 6.003 -7.949 1.00 89.38 96 ILE A C 1
ATOM 733 O O . ILE A 1 96 ? -2.093 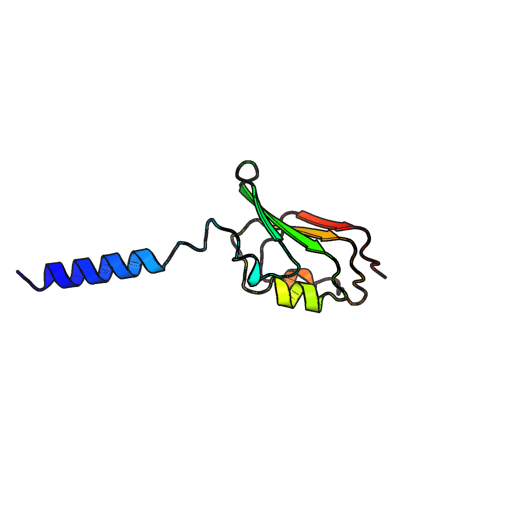5.969 -9.171 1.00 89.38 96 ILE A O 1
ATOM 737 N N . VAL A 1 97 ? -1.503 7.072 -7.306 1.00 90.88 97 VAL A N 1
ATOM 738 C CA . VAL A 1 97 ? -1.086 8.316 -7.978 1.00 90.88 97 VAL A CA 1
ATOM 739 C C . VAL A 1 97 ? 0.413 8.357 -8.270 1.00 90.88 97 VAL A C 1
ATOM 741 O O . VAL A 1 97 ? 0.860 9.169 -9.075 1.00 90.88 97 VAL A O 1
ATOM 744 N N . ASN A 1 98 ? 1.189 7.493 -7.613 1.00 89.50 98 ASN A N 1
ATOM 745 C CA . ASN A 1 98 ? 2.612 7.294 -7.858 1.00 89.50 98 ASN A CA 1
ATOM 746 C C . ASN A 1 98 ? 2.988 5.863 -7.460 1.00 89.50 98 ASN A C 1
ATOM 748 O O . ASN A 1 98 ? 2.635 5.435 -6.362 1.00 89.50 98 ASN A O 1
ATOM 752 N N . LEU A 1 99 ? 3.693 5.151 -8.335 1.00 88.62 99 LEU A N 1
ATOM 753 C CA . LEU A 1 99 ? 4.204 3.808 -8.087 1.00 88.62 99 LEU A CA 1
ATOM 754 C C . LEU A 1 99 ? 5.721 3.826 -8.253 1.00 88.62 99 LEU A C 1
ATOM 756 O O . LEU A 1 99 ? 6.224 4.141 -9.329 1.00 88.62 99 LEU A O 1
ATOM 760 N N . GLN A 1 100 ? 6.437 3.469 -7.191 1.00 89.25 100 GLN A N 1
ATOM 761 C CA . GLN A 1 100 ? 7.887 3.319 -7.208 1.00 89.25 100 GLN A CA 1
ATOM 762 C C . GLN A 1 100 ? 8.253 1.894 -6.816 1.00 89.25 100 GLN A C 1
ATOM 764 O O . GLN A 1 100 ? 7.934 1.467 -5.708 1.00 89.25 100 GLN A O 1
ATOM 769 N N . LEU A 1 101 ? 8.948 1.206 -7.715 1.00 86.12 101 LEU A N 1
ATOM 770 C CA . LEU A 1 101 ? 9.539 -0.108 -7.488 1.00 86.12 101 LEU A CA 1
ATOM 771 C C . LEU A 1 101 ? 11.058 0.087 -7.478 1.00 86.12 101 LEU A C 1
ATOM 773 O O . LEU A 1 101 ? 11.604 0.608 -8.452 1.00 86.12 101 LEU A O 1
ATOM 777 N N . ASN A 1 102 ? 11.735 -0.222 -6.373 1.00 78.75 102 ASN A N 1
ATOM 778 C CA . ASN A 1 102 ? 13.182 -0.038 -6.247 1.00 78.75 102 ASN A CA 1
ATOM 779 C C . ASN A 1 102 ? 13.845 -1.280 -5.659 1.00 78.75 102 ASN A C 1
ATOM 781 O O . ASN A 1 102 ? 13.528 -1.684 -4.543 1.00 78.75 102 ASN A O 1
ATOM 785 N N . HIS A 1 103 ? 14.855 -1.800 -6.359 1.00 73.62 103 HIS A N 1
ATOM 786 C CA . HIS A 1 103 ? 15.553 -3.028 -5.964 1.00 73.62 103 HIS A CA 1
ATOM 787 C C . HIS A 1 103 ? 14.593 -4.217 -5.783 1.00 73.62 103 HIS A C 1
ATOM 789 O O . HIS A 1 103 ? 14.769 -4.994 -4.853 1.00 73.62 103 HIS A O 1
ATOM 795 N N . ASP A 1 104 ? 13.579 -4.325 -6.653 1.00 62.75 104 ASP A N 1
ATOM 796 C CA . ASP A 1 104 ? 12.485 -5.296 -6.505 1.00 62.75 104 ASP A CA 1
ATOM 797 C C . ASP A 1 104 ? 12.593 -6.535 -7.419 1.00 62.75 104 ASP A C 1
ATOM 799 O O . ASP A 1 104 ? 11.629 -7.290 -7.503 1.00 62.75 104 ASP A O 1
ATOM 803 N N . ASN A 1 105 ? 13.735 -6.721 -8.109 1.00 60.53 105 ASN A N 1
ATOM 804 C CA . ASN A 1 105 ? 13.999 -7.797 -9.086 1.00 60.53 105 ASN A CA 1
ATOM 805 C C . ASN A 1 105 ? 12.763 -8.158 -9.924 1.00 60.53 105 ASN A C 1
ATOM 807 O O . ASN A 1 105 ? 12.169 -9.220 -9.770 1.00 60.53 105 ASN A O 1
ATOM 811 N N . LEU A 1 106 ? 12.370 -7.222 -10.785 1.00 60.78 106 LEU A N 1
ATOM 812 C CA . LEU A 1 106 ? 11.276 -7.410 -11.729 1.00 60.78 106 LEU A CA 1
ATOM 813 C C . LEU A 1 106 ? 11.846 -8.144 -12.949 1.00 60.78 106 LEU A C 1
ATOM 815 O O . LEU A 1 106 ? 12.433 -7.494 -13.817 1.00 60.78 106 LEU A O 1
ATOM 819 N N . GLU A 1 107 ? 11.753 -9.473 -12.971 1.00 52.72 107 GLU A N 1
ATOM 820 C CA . GLU A 1 107 ? 12.099 -10.293 -14.147 1.00 52.72 107 GLU A CA 1
ATOM 821 C C . GLU A 1 107 ? 10.898 -10.524 -15.074 1.00 52.72 107 GLU A C 1
ATOM 823 O O . GLU A 1 107 ? 9.763 -10.698 -14.572 1.00 52.72 107 GLU A O 1
#

Radius of gyration: 18.41 Å; chains: 1; bounding box: 58×32×41 Å

Organism: NCBI:txid559131

Foldseek 3Di:
DPPVVVVVVVVVVVVVVPDPLQQDADDPVQQPPKDWDQDPPVRAIEIEHEAAAELVNNLNRQAPRAAQPGAYAYEYEHAAYAHQDPCSVVNSNHHHPHYHYYNHNHD

pLDDT: mean 78.98, std 16.91, range [41.84, 96.31]

Secondary structure (DSSP, 8-state):
--HHHHHHHHHHHHHHTSSTTTTSPPPGGGGTT-EEEEETTTTEEEEEEES--SHHHHHHHHTTTS-TT-EEEEEEES-------TTGGGGG-SEEEEEEEES----

Sequence (107 aa):
MRYSTLVNMASALLLTMLNVSIIGCPMSKDILPCTCKVDLGARSKNVQCMGMNSYDDVYTALHGHFGTHDRVALKVLWSNIHDMPPASFKKLNMSIVNLQLNHDNLE